Protein AF-A0A955CTX4-F1 (afdb_monomer_lite)

Sequence (177 aa):
VVKTGEQIDLFELPIIKCWPNDGDPRKCGYDISPEQSGTAAGQGRFITFAGMYTIHPDDAGKPEGTPRPSRNIGMYRAQLIDKNHTAMHWHMHHDGARHWRAWKEKQKGDTDAKGMPCAIVLGGEAVLPYAATAPLPPGISELLFAGFLNDGAIPLVKCKTIDLHVPANAEIVIEGY

Structure (mmCIF, N/CA/C/O backbone):
data_AF-A0A955CTX4-F1
#
_entry.id   AF-A0A955CTX4-F1
#
loop_
_atom_site.group_PDB
_atom_site.id
_atom_site.type_symbol
_atom_site.label_atom_id
_atom_site.label_alt_id
_atom_site.label_comp_id
_atom_site.label_asym_id
_atom_site.label_entity_id
_atom_site.label_seq_id
_atom_site.pdbx_PDB_ins_code
_atom_site.Cartn_x
_atom_site.Cartn_y
_atom_site.Cartn_z
_atom_site.occupancy
_atom_site.B_iso_or_equiv
_atom_site.auth_seq_id
_atom_site.auth_comp_id
_atom_site.auth_asym_id
_atom_site.auth_atom_id
_atom_site.pdbx_PDB_model_num
ATOM 1 N N . VAL A 1 1 ? 3.284 -17.737 6.061 1.00 88.75 1 VAL A N 1
ATOM 2 C CA . VAL A 1 1 ? 4.706 -17.401 6.335 1.00 88.75 1 VAL A CA 1
ATOM 3 C C . VAL A 1 1 ? 4.766 -15.923 6.688 1.00 88.75 1 VAL A C 1
ATOM 5 O O . VAL A 1 1 ? 4.045 -15.168 6.054 1.00 88.75 1 VAL A O 1
ATOM 8 N N . VAL A 1 2 ? 5.550 -15.511 7.688 1.00 95.50 2 VAL A N 1
ATOM 9 C CA . VAL A 1 2 ? 5.759 -14.088 8.022 1.00 95.50 2 VAL A CA 1
ATOM 10 C C . VAL A 1 2 ? 7.232 -13.772 7.792 1.00 95.50 2 VAL A C 1
ATOM 12 O O . VAL A 1 2 ? 8.081 -14.471 8.339 1.00 95.50 2 VAL A O 1
ATOM 15 N N . LYS A 1 3 ? 7.519 -12.759 6.969 1.00 97.19 3 LYS A N 1
ATOM 16 C CA . LYS A 1 3 ? 8.874 -12.289 6.654 1.00 97.19 3 LYS A CA 1
ATOM 17 C C . LYS A 1 3 ? 9.024 -10.852 7.133 1.00 97.19 3 LYS A C 1
ATOM 19 O O . LYS A 1 3 ? 8.148 -10.033 6.877 1.00 97.19 3 LYS A O 1
ATOM 24 N N . THR A 1 4 ? 10.118 -10.551 7.824 1.00 96.00 4 THR A N 1
ATOM 25 C CA . THR A 1 4 ? 10.391 -9.211 8.369 1.00 96.00 4 THR A CA 1
ATOM 26 C C . THR A 1 4 ? 11.836 -8.794 8.123 1.00 96.00 4 THR A C 1
ATOM 28 O O . THR A 1 4 ? 12.725 -9.648 8.097 1.00 96.00 4 THR A O 1
ATOM 31 N N . GLY A 1 5 ? 12.085 -7.486 8.011 1.00 93.19 5 GLY A N 1
ATOM 32 C CA . GLY A 1 5 ? 13.434 -6.938 7.842 1.00 93.19 5 GLY A CA 1
ATOM 33 C C . GLY A 1 5 ? 14.125 -7.502 6.601 1.00 93.19 5 GLY A C 1
ATOM 34 O O . GLY A 1 5 ? 13.544 -7.519 5.520 1.00 93.19 5 GLY A O 1
ATOM 35 N N . GLU A 1 6 ? 15.341 -8.025 6.765 1.00 95.62 6 GLU A N 1
ATOM 36 C CA . GLU A 1 6 ? 16.150 -8.540 5.650 1.00 95.62 6 GLU A CA 1
ATOM 37 C C . GLU A 1 6 ? 15.557 -9.750 4.921 1.00 95.62 6 GLU A C 1
ATOM 39 O O . GLU A 1 6 ? 15.967 -10.040 3.801 1.00 95.62 6 GLU A O 1
ATOM 44 N N . GLN A 1 7 ? 14.581 -10.437 5.521 1.00 96.88 7 GLN A N 1
ATOM 45 C CA . GLN A 1 7 ? 13.896 -11.572 4.894 1.00 96.88 7 GLN A CA 1
ATOM 46 C C . GLN A 1 7 ? 12.924 -11.149 3.786 1.00 96.88 7 GLN A C 1
ATOM 48 O O . GLN A 1 7 ? 12.416 -12.011 3.069 1.00 96.88 7 GLN A O 1
ATOM 53 N N . ILE A 1 8 ? 12.592 -9.858 3.702 1.00 97.56 8 ILE A N 1
ATOM 54 C CA . ILE A 1 8 ? 11.643 -9.335 2.723 1.00 97.56 8 ILE A CA 1
ATOM 55 C C . ILE A 1 8 ? 12.309 -9.309 1.347 1.00 97.56 8 ILE A C 1
ATOM 57 O O . ILE A 1 8 ? 13.339 -8.660 1.155 1.00 97.56 8 ILE A O 1
ATOM 61 N N . ASP A 1 9 ? 11.668 -9.988 0.400 1.00 97.62 9 ASP A N 1
ATOM 62 C CA . ASP A 1 9 ? 11.965 -9.896 -1.022 1.00 97.62 9 ASP A CA 1
ATOM 63 C C . ASP A 1 9 ? 10.654 -9.920 -1.821 1.00 97.62 9 ASP A C 1
ATOM 65 O O . ASP A 1 9 ? 10.015 -10.959 -1.999 1.00 97.62 9 ASP A O 1
ATOM 69 N N . LEU A 1 10 ? 10.230 -8.744 -2.286 1.00 97.44 10 LEU A N 1
ATOM 70 C CA . LEU A 1 10 ? 9.039 -8.564 -3.114 1.00 97.44 10 LEU A CA 1
ATOM 71 C C . LEU A 1 10 ? 9.162 -9.261 -4.475 1.00 97.44 10 LEU A C 1
ATOM 73 O O . LEU A 1 10 ? 8.145 -9.485 -5.129 1.00 97.44 10 LEU A O 1
ATOM 77 N N . PHE A 1 11 ? 10.370 -9.620 -4.917 1.00 96.81 11 PHE A N 1
ATOM 78 C CA . PHE A 1 11 ? 10.577 -10.300 -6.193 1.00 96.81 11 PHE A CA 1
ATOM 79 C C . PHE A 1 11 ? 10.193 -11.774 -6.170 1.00 96.81 11 PHE A C 1
ATOM 81 O O . PHE A 1 11 ? 10.008 -12.350 -7.242 1.00 96.81 11 PHE A O 1
ATOM 88 N N . GLU A 1 12 ? 10.021 -12.362 -4.987 1.00 96.62 12 GLU A N 1
ATOM 89 C CA . GLU A 1 12 ? 9.459 -13.705 -4.840 1.00 96.62 12 GLU A CA 1
ATOM 90 C C . GLU A 1 12 ? 7.962 -13.755 -5.164 1.00 96.62 12 GLU A C 1
ATOM 92 O O . GLU A 1 12 ? 7.426 -14.819 -5.481 1.00 96.62 12 GLU A O 1
ATOM 97 N N . LEU A 1 13 ? 7.270 -12.614 -5.086 1.00 96.06 13 LEU A N 1
ATOM 98 C CA . LEU A 1 13 ? 5.872 -12.531 -5.478 1.00 96.06 13 LEU A CA 1
ATOM 99 C C . LEU A 1 13 ? 5.769 -12.526 -7.011 1.00 96.06 13 LEU A C 1
ATOM 101 O O . LEU A 1 13 ? 6.534 -11.818 -7.675 1.00 96.06 13 LEU A O 1
ATOM 105 N N . PRO A 1 14 ? 4.790 -13.238 -7.603 1.00 95.88 14 PRO A N 1
ATOM 106 C CA . PRO A 1 14 ? 4.595 -13.297 -9.052 1.00 95.88 14 PRO A CA 1
ATOM 107 C C . PRO A 1 14 ? 3.924 -12.018 -9.589 1.00 95.88 14 PRO A C 1
ATOM 109 O O . PRO A 1 14 ? 2.926 -12.065 -10.305 1.00 95.88 14 PRO A O 1
ATOM 112 N N . ILE A 1 15 ? 4.451 -10.851 -9.216 1.00 96.94 15 ILE A N 1
ATOM 113 C CA . ILE A 1 15 ? 3.969 -9.549 -9.673 1.00 96.94 15 ILE A CA 1
ATOM 114 C C . ILE A 1 15 ? 4.335 -9.412 -11.149 1.00 96.94 15 ILE A C 1
ATOM 116 O O . ILE A 1 15 ? 5.487 -9.600 -11.540 1.00 96.94 15 ILE A O 1
ATOM 120 N N . ILE A 1 16 ? 3.346 -9.095 -11.977 1.00 96.25 16 ILE A N 1
ATOM 121 C CA . ILE A 1 16 ? 3.507 -9.084 -13.428 1.00 96.25 16 ILE A CA 1
ATOM 122 C C . ILE A 1 16 ? 3.946 -7.714 -13.950 1.00 96.25 16 ILE A C 1
ATOM 124 O O . ILE A 1 16 ? 3.678 -6.665 -13.358 1.00 96.25 16 ILE A O 1
ATOM 128 N N . LYS A 1 17 ? 4.606 -7.743 -15.108 1.00 97.31 17 LYS A N 1
ATOM 129 C CA . LYS A 1 17 ? 4.748 -6.599 -16.008 1.00 97.31 17 LYS A CA 1
ATOM 130 C C . LYS A 1 17 ? 3.639 -6.717 -17.052 1.00 97.31 17 LYS A C 1
ATOM 132 O O . LYS A 1 17 ? 3.626 -7.693 -17.798 1.00 97.31 17 LYS A O 1
ATOM 137 N N . CYS A 1 18 ? 2.700 -5.775 -17.078 1.00 97.19 18 CYS A N 1
ATOM 138 C CA . CYS A 1 18 ? 1.521 -5.882 -17.939 1.00 97.19 18 CYS A CA 1
ATOM 139 C C . CYS A 1 18 ? 1.870 -5.635 -19.411 1.00 97.19 18 CYS A C 1
ATOM 141 O O . CYS A 1 18 ? 1.361 -6.329 -20.290 1.00 97.19 18 CYS A O 1
ATOM 143 N N . TRP A 1 19 ? 2.761 -4.677 -19.680 1.00 97.06 19 TRP A N 1
ATOM 144 C CA . TRP A 1 19 ? 3.127 -4.261 -21.034 1.00 97.06 19 TRP A CA 1
ATOM 145 C C . TRP A 1 19 ? 4.644 -4.219 -21.241 1.00 97.06 19 TRP A C 1
ATOM 147 O O . TRP A 1 19 ? 5.376 -3.905 -20.304 1.00 97.06 19 TRP A O 1
ATOM 157 N N . PRO A 1 20 ? 5.162 -4.429 -22.470 1.00 96.25 20 PRO A N 1
ATOM 158 C CA . PRO A 1 20 ? 6.609 -4.448 -22.737 1.00 96.25 20 PRO A CA 1
ATOM 159 C C . PRO A 1 20 ? 7.365 -3.193 -22.277 1.00 96.25 20 PRO A C 1
ATOM 161 O O . PRO A 1 20 ? 8.518 -3.276 -21.854 1.00 96.25 20 PRO A O 1
ATOM 164 N N . ASN A 1 21 ? 6.693 -2.043 -22.327 1.00 95.88 21 ASN A N 1
ATOM 165 C CA . ASN A 1 21 ? 7.243 -0.718 -22.049 1.00 95.88 21 ASN A CA 1
ATOM 166 C C . ASN A 1 21 ? 6.964 -0.208 -20.623 1.00 95.88 21 ASN A C 1
ATOM 168 O O . ASN A 1 21 ? 7.370 0.906 -20.297 1.00 95.88 21 ASN A O 1
ATOM 172 N N . ASP A 1 22 ? 6.278 -0.986 -19.779 1.00 96.69 22 ASP A N 1
ATOM 173 C CA . ASP A 1 22 ? 5.988 -0.569 -18.405 1.00 96.69 22 ASP A CA 1
ATOM 174 C C . ASP A 1 22 ? 7.278 -0.272 -17.629 1.00 96.69 22 ASP A C 1
ATOM 176 O O . ASP A 1 22 ? 8.278 -0.988 -17.753 1.00 96.69 22 ASP A O 1
ATOM 180 N N . GLY A 1 23 ? 7.237 0.797 -16.827 1.00 94.00 23 GLY A N 1
ATOM 181 C CA . GLY A 1 23 ? 8.359 1.260 -16.010 1.00 94.00 23 GLY A CA 1
ATOM 182 C C . GLY A 1 23 ? 9.470 1.997 -16.764 1.00 94.00 23 GLY A C 1
ATOM 183 O O . GLY A 1 23 ? 10.461 2.338 -16.131 1.00 94.00 23 GLY A O 1
ATOM 184 N N . ASP A 1 24 ? 9.335 2.256 -18.071 1.00 96.06 24 ASP A N 1
ATOM 185 C CA . ASP A 1 24 ? 10.305 3.046 -18.843 1.00 96.06 24 ASP A CA 1
ATOM 186 C C . ASP A 1 24 ? 9.822 4.497 -19.045 1.00 96.06 24 ASP A C 1
ATOM 188 O O . ASP A 1 24 ? 8.957 4.739 -19.894 1.00 96.06 24 ASP A O 1
ATOM 192 N N . PRO A 1 25 ? 10.382 5.492 -18.322 1.00 94.75 25 PRO A N 1
ATOM 193 C CA . PRO A 1 25 ? 9.937 6.884 -18.422 1.00 94.75 25 PRO A CA 1
ATOM 194 C C . PRO A 1 25 ? 10.102 7.482 -19.828 1.00 94.75 25 PRO A C 1
ATOM 196 O O . PRO A 1 25 ? 9.318 8.348 -20.227 1.00 94.75 25 PRO A O 1
ATOM 199 N N . ARG A 1 26 ? 11.044 6.965 -20.629 1.00 96.81 26 ARG A N 1
ATOM 200 C CA . ARG A 1 26 ? 11.263 7.392 -22.025 1.00 96.81 26 ARG A CA 1
ATOM 201 C C . ARG A 1 26 ? 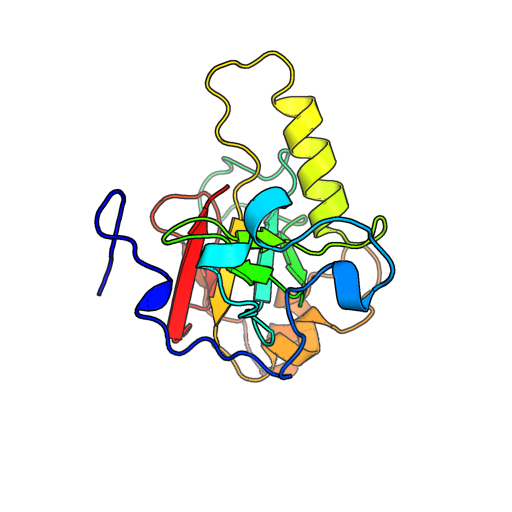10.052 7.133 -22.904 1.00 96.81 26 ARG A C 1
ATOM 203 O O . ARG A 1 26 ? 9.824 7.842 -23.879 1.00 96.81 26 ARG A O 1
ATOM 210 N N . LYS A 1 27 ? 9.234 6.141 -22.547 1.00 95.81 27 LYS A N 1
ATOM 211 C CA . LYS A 1 27 ? 8.000 5.791 -23.264 1.00 95.81 27 LYS A CA 1
ATOM 212 C C . LYS A 1 27 ? 6.847 6.744 -22.953 1.00 95.81 27 LYS A C 1
ATOM 214 O O . LYS A 1 27 ? 5.858 6.740 -23.677 1.00 95.81 27 LYS A O 1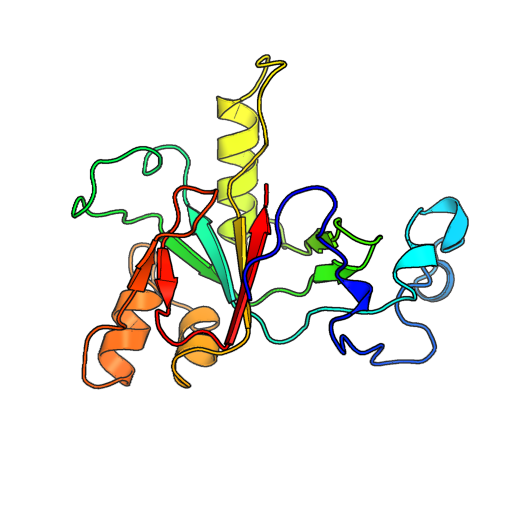
ATOM 219 N N . CYS A 1 28 ? 7.018 7.602 -21.949 1.00 92.50 28 CYS A N 1
ATOM 220 C CA . CYS A 1 28 ? 6.098 8.676 -21.588 1.00 92.50 28 CYS A CA 1
ATOM 221 C C . CYS A 1 28 ? 6.657 10.075 -21.918 1.00 92.50 28 CYS A C 1
ATOM 223 O O . CYS A 1 28 ? 6.092 11.068 -21.472 1.00 92.50 28 CYS A O 1
ATOM 225 N N . GLY A 1 29 ? 7.751 10.166 -22.688 1.00 95.69 29 GLY A N 1
ATOM 226 C CA . GLY A 1 29 ? 8.326 11.441 -23.135 1.00 95.69 29 GLY A CA 1
ATOM 227 C C . GLY A 1 29 ? 9.325 12.089 -22.173 1.00 95.69 29 GLY A C 1
ATOM 228 O O . GLY A 1 29 ? 9.698 13.240 -22.384 1.00 95.69 29 GLY A O 1
ATOM 229 N N . TYR A 1 30 ? 9.778 11.376 -21.138 1.00 96.06 30 TYR A N 1
ATOM 230 C CA . TYR A 1 30 ? 10.838 11.857 -20.251 1.00 96.06 30 TYR A CA 1
ATOM 231 C C . TYR A 1 30 ? 12.210 11.386 -20.738 1.00 96.06 30 TYR A C 1
ATOM 233 O O . TYR A 1 30 ? 12.407 10.195 -20.967 1.00 96.06 30 TYR A O 1
ATOM 241 N N . ASP A 1 31 ? 13.184 12.289 -20.835 1.00 96.62 31 ASP A N 1
ATOM 242 C CA . ASP A 1 31 ? 14.572 11.943 -21.179 1.00 96.62 31 ASP A CA 1
ATOM 243 C C . ASP A 1 31 ? 15.339 11.405 -19.954 1.00 96.62 31 ASP A C 1
ATOM 245 O O . ASP A 1 31 ? 16.314 11.985 -19.481 1.00 96.62 31 ASP A O 1
ATOM 249 N N . ILE A 1 32 ? 14.814 10.329 -19.360 1.00 96.88 32 ILE A N 1
ATOM 250 C CA . ILE A 1 32 ? 15.397 9.646 -18.202 1.00 96.88 32 ILE A CA 1
ATOM 251 C C . ILE A 1 32 ? 15.166 8.136 -18.314 1.00 96.88 32 ILE A C 1
ATOM 253 O O . ILE A 1 32 ? 14.042 7.672 -18.508 1.00 96.88 32 ILE A O 1
ATOM 257 N N . SER A 1 33 ? 16.233 7.347 -18.216 1.00 96.50 33 SER A N 1
ATOM 258 C CA . SER A 1 33 ? 16.161 5.886 -18.274 1.00 96.50 33 SER A CA 1
ATOM 259 C C . SER A 1 33 ? 15.648 5.273 -16.957 1.00 96.50 33 SER A C 1
ATOM 261 O O . SER A 1 33 ? 15.693 5.920 -15.904 1.00 96.50 33 SER A O 1
ATOM 263 N N . PRO A 1 34 ? 15.199 4.003 -16.960 1.00 95.88 34 PRO A N 1
ATOM 264 C CA . PRO A 1 34 ? 14.894 3.270 -15.729 1.00 95.88 34 PRO A CA 1
ATOM 265 C C . PRO A 1 34 ? 16.043 3.274 -14.710 1.00 95.88 34 PRO A C 1
ATOM 267 O O . PRO A 1 34 ? 15.800 3.414 -13.514 1.00 95.88 34 PRO A O 1
ATOM 270 N N . GLU A 1 35 ? 17.292 3.181 -15.167 1.00 96.75 35 GLU A N 1
ATOM 271 C CA . GLU A 1 35 ? 18.488 3.210 -14.317 1.00 96.75 35 GLU A CA 1
ATOM 272 C C . GLU A 1 35 ? 18.668 4.586 -13.676 1.00 96.75 35 GLU A C 1
ATOM 274 O O . GLU A 1 35 ? 18.860 4.684 -12.467 1.00 96.75 35 GLU A O 1
ATOM 279 N N . GLN A 1 36 ? 18.535 5.653 -14.468 1.00 96.62 36 GLN A N 1
ATOM 280 C CA . GLN A 1 36 ? 18.639 7.031 -13.980 1.00 96.62 36 GLN A CA 1
ATOM 281 C C . GLN A 1 36 ? 17.495 7.400 -13.025 1.00 96.62 36 GLN A C 1
ATOM 283 O O . GLN A 1 36 ? 17.695 8.171 -12.093 1.00 96.62 36 GLN A O 1
ATOM 288 N N . SER A 1 37 ? 16.303 6.839 -13.240 1.00 93.56 37 SER A N 1
ATOM 289 C CA . SER A 1 37 ? 15.139 7.028 -12.362 1.00 93.56 37 SER A CA 1
ATOM 290 C C . SER A 1 37 ? 15.157 6.150 -11.101 1.00 93.56 37 SER A C 1
ATOM 292 O O . SER A 1 37 ? 14.284 6.302 -10.251 1.00 93.56 37 SER A O 1
ATOM 294 N N . GLY A 1 38 ? 16.111 5.218 -10.980 1.00 95.00 38 GLY A N 1
ATOM 295 C CA . GLY A 1 38 ? 16.199 4.282 -9.854 1.00 95.00 38 GLY A CA 1
ATOM 296 C C . GLY A 1 38 ? 15.140 3.173 -9.855 1.00 95.00 38 GLY A C 1
ATOM 297 O O . GLY A 1 38 ? 14.959 2.507 -8.844 1.00 95.00 38 GLY A O 1
ATOM 298 N N . THR A 1 39 ? 14.435 2.949 -10.967 1.00 95.56 39 THR A N 1
ATOM 299 C CA . THR A 1 39 ? 13.306 1.999 -11.057 1.00 95.56 39 THR A CA 1
ATOM 300 C C . THR A 1 39 ? 13.635 0.701 -11.803 1.00 95.56 39 THR A C 1
ATOM 302 O O . THR A 1 39 ? 12.805 -0.209 -11.870 1.00 95.56 39 THR A O 1
ATOM 305 N N . ALA A 1 40 ? 14.849 0.587 -12.358 1.00 96.56 40 ALA A N 1
ATOM 306 C CA . ALA A 1 40 ? 15.258 -0.532 -13.211 1.00 96.56 40 ALA A CA 1
ATOM 307 C C . ALA A 1 40 ? 15.114 -1.911 -12.539 1.00 96.56 40 ALA A C 1
ATOM 309 O O . ALA A 1 40 ? 14.627 -2.850 -13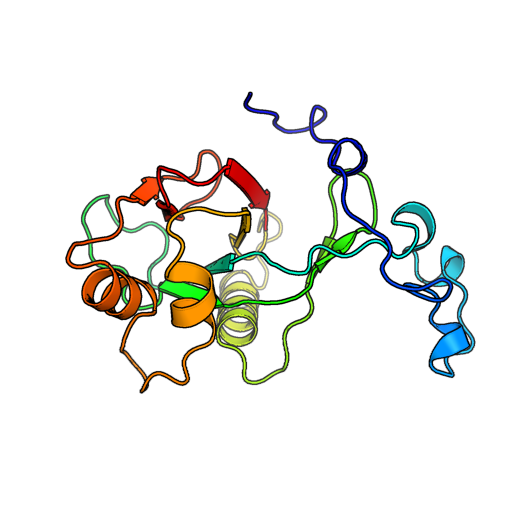.171 1.00 96.56 40 ALA A O 1
ATOM 310 N N . ALA A 1 41 ? 15.480 -2.036 -11.257 1.00 97.19 41 ALA A N 1
ATOM 311 C CA . ALA A 1 41 ? 15.426 -3.309 -10.527 1.00 97.19 41 ALA A CA 1
ATOM 312 C C . ALA A 1 41 ? 13.993 -3.858 -10.384 1.00 97.19 41 ALA A C 1
ATOM 314 O O . ALA A 1 41 ? 13.777 -5.072 -10.403 1.00 97.19 41 ALA A O 1
ATOM 315 N N . GLY A 1 42 ? 13.000 -2.970 -10.341 1.00 96.50 42 GLY A N 1
ATOM 316 C CA . GLY A 1 42 ? 11.584 -3.315 -10.345 1.00 96.50 42 GLY A CA 1
ATOM 317 C C . GLY A 1 42 ? 11.078 -3.916 -11.657 1.00 96.50 42 GLY A C 1
ATOM 318 O O . GLY A 1 42 ? 10.018 -4.545 -11.678 1.00 96.50 42 GLY A O 1
ATOM 319 N N . GLN A 1 43 ? 11.835 -3.764 -12.750 1.00 96.44 43 GLN A N 1
ATOM 320 C CA . GLN A 1 43 ? 11.546 -4.314 -14.082 1.00 96.44 43 GLN A CA 1
ATOM 321 C C . GLN A 1 43 ? 10.192 -3.870 -14.661 1.00 96.44 43 GLN A C 1
ATOM 323 O O . GLN A 1 43 ? 9.626 -4.541 -15.524 1.00 96.44 43 GLN A O 1
ATOM 328 N N . GLY A 1 44 ? 9.659 -2.737 -14.195 1.00 96.69 44 GLY A N 1
ATOM 329 C CA . GLY A 1 44 ? 8.349 -2.237 -14.617 1.00 96.69 44 GLY A CA 1
ATOM 330 C C . GLY A 1 44 ? 7.172 -3.090 -14.148 1.00 96.69 44 GLY A C 1
ATOM 331 O O . GLY A 1 44 ? 6.118 -3.067 -14.776 1.00 96.69 44 GLY A O 1
ATOM 332 N N . ARG A 1 45 ? 7.342 -3.866 -13.075 1.00 98.06 45 ARG A N 1
ATOM 333 C CA . ARG A 1 45 ? 6.265 -4.652 -12.465 1.00 98.06 45 ARG A CA 1
ATOM 334 C C . ARG A 1 45 ? 5.397 -3.784 -11.560 1.00 98.06 45 ARG A C 1
ATOM 336 O O . ARG A 1 45 ? 5.912 -2.922 -10.845 1.00 98.06 45 ARG A O 1
ATOM 343 N N . PHE A 1 46 ? 4.092 -4.040 -11.563 1.00 97.69 46 PHE A N 1
ATOM 344 C CA . PHE A 1 46 ? 3.122 -3.288 -10.766 1.00 97.69 46 PHE A CA 1
ATOM 345 C C . PHE A 1 46 ? 2.214 -4.217 -9.969 1.00 97.69 46 PHE A C 1
ATOM 347 O O . PHE A 1 46 ? 1.647 -5.167 -10.503 1.00 97.69 46 PHE A O 1
ATOM 354 N N . ILE A 1 47 ? 1.999 -3.874 -8.703 1.00 97.44 47 ILE A N 1
ATOM 355 C CA . ILE A 1 47 ? 0.838 -4.338 -7.948 1.00 97.44 47 ILE A CA 1
ATOM 356 C C . ILE A 1 47 ? -0.358 -3.525 -8.447 1.00 97.44 47 ILE A C 1
ATOM 358 O O . ILE A 1 47 ? -0.318 -2.295 -8.404 1.00 97.44 47 ILE A O 1
ATOM 362 N N . THR A 1 48 ? -1.393 -4.192 -8.959 1.00 94.38 48 THR A N 1
ATOM 363 C CA . THR A 1 48 ? -2.519 -3.541 -9.658 1.00 94.38 48 THR A CA 1
ATOM 364 C C . THR A 1 48 ? -3.879 -3.772 -9.005 1.00 94.38 48 THR A C 1
ATOM 366 O O . THR A 1 48 ? -4.720 -2.879 -9.045 1.00 94.38 48 THR A O 1
ATOM 369 N N . PHE A 1 49 ? -4.104 -4.940 -8.396 1.00 93.94 49 PHE A N 1
ATOM 370 C CA . PHE A 1 49 ? -5.387 -5.330 -7.804 1.00 93.94 49 PHE A CA 1
ATOM 371 C C . PHE A 1 49 ? -5.230 -5.596 -6.302 1.00 93.94 49 PHE A C 1
ATOM 373 O O . PHE A 1 49 ? -5.292 -6.734 -5.844 1.00 93.94 49 PHE A O 1
ATOM 380 N N . ALA A 1 50 ? -4.947 -4.531 -5.549 1.00 95.81 50 ALA A N 1
ATOM 381 C CA . ALA A 1 50 ? -4.722 -4.590 -4.108 1.00 95.81 50 ALA A CA 1
ATOM 382 C C . ALA A 1 50 ? -5.420 -3.432 -3.384 1.00 95.81 50 ALA A C 1
ATOM 384 O O . ALA A 1 50 ? -5.482 -2.310 -3.897 1.00 95.81 50 ALA A O 1
ATOM 385 N N . GLY A 1 51 ? -5.922 -3.710 -2.182 1.00 96.44 51 GLY A N 1
ATOM 386 C CA . GLY A 1 51 ? -6.439 -2.696 -1.270 1.00 96.44 51 GLY A CA 1
ATOM 387 C C . GLY A 1 51 ? -5.294 -2.023 -0.518 1.00 96.44 51 GLY A C 1
ATOM 388 O O . GLY A 1 51 ? -4.478 -2.697 0.107 1.00 96.44 51 GLY A O 1
ATOM 389 N N . MET A 1 52 ? -5.237 -0.696 -0.566 1.00 96.62 52 MET A N 1
ATOM 390 C CA . MET A 1 52 ? -4.268 0.118 0.164 1.00 96.62 52 MET A CA 1
ATOM 391 C C . MET A 1 52 ? -4.931 0.690 1.411 1.00 96.62 52 MET A C 1
ATOM 393 O O . MET A 1 52 ? -5.803 1.562 1.327 1.00 96.62 52 MET A O 1
ATOM 397 N N . TYR A 1 53 ? -4.503 0.194 2.564 1.00 97.25 53 TYR A N 1
ATOM 398 C CA . TYR A 1 53 ? -5.035 0.549 3.869 1.00 97.25 53 TYR A CA 1
ATOM 399 C C . TYR A 1 53 ? -4.175 1.650 4.471 1.00 97.25 53 TYR A C 1
ATOM 401 O O . TYR A 1 53 ? -2.961 1.500 4.611 1.00 97.25 53 TYR A O 1
ATOM 409 N N . THR A 1 54 ? -4.814 2.758 4.838 1.00 96.56 54 THR A N 1
ATOM 410 C CA . THR A 1 54 ? -4.167 3.904 5.491 1.00 96.56 54 THR A CA 1
ATOM 411 C C . THR A 1 54 ? -5.080 4.486 6.565 1.00 96.56 54 THR A C 1
ATOM 413 O O . THR A 1 54 ? -6.274 4.179 6.627 1.00 96.56 54 THR A O 1
ATOM 416 N N . ILE A 1 55 ? -4.517 5.339 7.416 1.00 95.94 55 ILE A N 1
ATOM 417 C CA . ILE A 1 55 ? -5.247 6.011 8.489 1.00 95.94 55 ILE A CA 1
ATOM 418 C C . ILE A 1 55 ? -4.718 7.429 8.692 1.00 95.94 55 ILE A C 1
ATOM 420 O O . ILE A 1 55 ? -3.519 7.676 8.529 1.00 95.94 55 ILE A O 1
ATOM 424 N N . HIS A 1 56 ? -5.588 8.358 9.085 1.00 95.94 56 HIS A N 1
ATOM 425 C CA . HIS A 1 56 ? -5.151 9.683 9.512 1.00 95.94 56 HIS A CA 1
ATOM 426 C C . HIS A 1 56 ? -4.368 9.581 10.834 1.00 95.94 56 HIS A C 1
ATOM 428 O O . HIS A 1 56 ? -4.739 8.791 11.709 1.00 95.94 56 HIS A O 1
ATOM 434 N N . PRO A 1 57 ? -3.316 10.391 11.044 1.00 96.38 57 PRO A N 1
ATOM 435 C CA . PRO A 1 57 ? -2.528 10.340 12.274 1.00 96.38 57 PRO A CA 1
ATOM 436 C C . PRO A 1 57 ? -3.306 10.609 13.573 1.00 96.38 57 PRO A C 1
ATOM 438 O O . PRO A 1 57 ? -2.802 10.263 14.642 1.00 96.38 57 PRO A O 1
ATOM 441 N N . ASP A 1 58 ? -4.483 11.231 13.504 1.00 95.06 58 ASP A N 1
ATOM 442 C CA . ASP A 1 58 ? -5.339 11.515 14.673 1.00 95.06 58 ASP A CA 1
ATOM 443 C C . ASP A 1 58 ? -6.093 10.277 15.181 1.00 95.06 58 ASP A C 1
ATOM 445 O O . ASP A 1 58 ? -6.527 10.234 16.333 1.00 95.06 58 ASP A O 1
ATOM 449 N N . ASP A 1 59 ? -6.235 9.249 14.338 1.00 95.12 59 ASP A N 1
ATOM 450 C CA . ASP A 1 59 ? -6.830 7.964 14.719 1.00 95.12 59 ASP A CA 1
ATOM 451 C C . ASP A 1 59 ? -5.785 6.863 14.957 1.00 95.12 59 ASP A C 1
ATOM 453 O O . ASP A 1 59 ? -6.145 5.734 15.307 1.00 95.12 59 ASP A O 1
ATOM 457 N N . ALA A 1 60 ? -4.500 7.178 14.791 1.00 93.94 60 ALA A N 1
ATOM 458 C CA . ALA A 1 60 ? -3.399 6.266 15.073 1.00 93.94 60 ALA A CA 1
ATOM 459 C C . ALA A 1 60 ? -3.092 6.191 16.580 1.00 93.94 60 ALA A C 1
ATOM 461 O O . ALA A 1 60 ? -3.290 7.145 17.328 1.00 93.94 60 ALA A O 1
ATOM 462 N N . GLY A 1 61 ? -2.592 5.044 17.034 1.00 92.56 61 GLY A N 1
ATOM 463 C CA . GLY A 1 61 ? -2.210 4.765 18.420 1.00 92.56 61 GLY A CA 1
ATOM 464 C C . GLY A 1 61 ? -3.381 4.557 19.383 1.00 92.56 61 GLY A C 1
ATOM 465 O O . GLY A 1 61 ? -3.159 4.385 20.580 1.00 92.56 61 GLY A O 1
ATOM 466 N N . LYS A 1 62 ? -4.628 4.571 18.896 1.00 94.00 62 LYS A N 1
ATOM 467 C CA . LYS A 1 62 ? -5.813 4.390 19.744 1.00 94.00 62 LYS A CA 1
ATOM 468 C C . LYS A 1 62 ? -5.895 2.958 20.300 1.00 94.00 62 LYS A C 1
ATOM 470 O O . LYS A 1 62 ? -5.559 2.021 19.567 1.00 94.00 62 LYS A O 1
ATOM 475 N N . PRO A 1 63 ? -6.389 2.761 21.541 1.00 93.69 63 PRO A N 1
ATOM 476 C CA . PRO A 1 63 ? -6.574 1.430 22.118 1.00 93.69 63 PRO A CA 1
ATOM 477 C C . PRO A 1 63 ? -7.402 0.503 21.221 1.00 93.69 63 PRO A C 1
ATOM 479 O O . PRO A 1 63 ? -8.295 0.958 20.499 1.00 93.69 63 PRO A O 1
ATOM 482 N N . GLU A 1 64 ? -7.129 -0.799 21.291 1.00 88.94 64 GLU A N 1
ATOM 483 C CA . GLU A 1 64 ? -7.884 -1.816 20.552 1.00 88.94 64 GLU A CA 1
ATOM 484 C C . GLU A 1 64 ? -9.386 -1.725 20.875 1.00 88.94 64 GLU A C 1
ATOM 486 O O . GLU A 1 64 ? -9.769 -1.439 22.009 1.00 88.94 64 GLU A O 1
ATOM 491 N N . GLY A 1 65 ? -10.242 -1.914 19.870 1.00 87.38 65 GLY A N 1
ATOM 492 C CA . GLY A 1 65 ? -11.693 -1.730 20.007 1.00 87.38 65 GLY A CA 1
ATOM 493 C C . GLY A 1 65 ? -12.180 -0.274 19.942 1.00 87.38 65 GLY A C 1
ATOM 494 O O . GLY A 1 65 ? -13.384 -0.046 19.848 1.00 87.38 65 GLY A O 1
ATOM 495 N N . THR A 1 66 ? -11.285 0.721 19.922 1.00 91.69 66 THR A N 1
ATOM 496 C CA . THR A 1 66 ? -11.685 2.127 19.732 1.00 91.69 66 THR A CA 1
ATOM 497 C C . THR A 1 66 ? -12.008 2.394 18.255 1.00 91.69 66 THR A C 1
ATOM 499 O O . THR A 1 66 ? -11.193 2.041 17.396 1.00 91.69 66 THR A O 1
ATOM 502 N N . PRO A 1 67 ? -13.139 3.049 17.919 1.00 88.44 67 PRO A N 1
ATOM 503 C CA . PRO A 1 67 ? -13.459 3.418 16.542 1.00 88.44 67 PRO A CA 1
ATOM 504 C C . PRO A 1 67 ? -12.384 4.300 15.894 1.00 88.44 67 PRO A C 1
ATOM 506 O O . PRO A 1 67 ? -11.857 5.230 16.509 1.00 88.44 67 PRO A O 1
ATOM 509 N N . ARG A 1 68 ? -12.092 4.010 14.622 1.00 91.81 68 ARG A N 1
ATOM 510 C CA . ARG A 1 68 ? -11.095 4.707 13.798 1.00 91.81 68 ARG A CA 1
ATOM 511 C C . ARG A 1 68 ? -11.745 5.171 12.488 1.00 91.81 68 ARG A C 1
ATOM 513 O O . ARG A 1 68 ? -11.640 4.463 11.485 1.00 91.81 68 ARG A O 1
ATOM 520 N N . PRO A 1 69 ? -12.492 6.287 12.511 1.00 90.50 69 PRO A N 1
ATOM 521 C CA . PRO A 1 69 ? -13.313 6.722 11.381 1.00 90.50 69 PRO A CA 1
ATOM 522 C C . PRO A 1 69 ? -12.504 7.120 10.142 1.00 90.50 69 PRO A C 1
ATOM 524 O O . PRO A 1 69 ? -13.031 7.041 9.041 1.00 90.50 69 PRO A O 1
ATOM 527 N N . SER A 1 70 ? -11.232 7.500 10.285 1.00 92.94 70 SER A N 1
ATOM 528 C CA . SER A 1 70 ? -10.364 7.830 9.146 1.00 92.94 70 SER A CA 1
ATOM 529 C C . SER A 1 70 ? -9.709 6.624 8.467 1.00 92.94 70 SER A C 1
ATOM 531 O O . SER A 1 70 ? -8.815 6.808 7.643 1.00 92.94 70 SER A O 1
ATOM 533 N N . ARG A 1 71 ? -10.096 5.386 8.803 1.00 92.19 71 ARG A N 1
ATOM 534 C CA . ARG A 1 71 ? -9.651 4.217 8.035 1.00 92.19 71 ARG A CA 1
ATOM 535 C C . ARG A 1 71 ? -10.118 4.368 6.594 1.00 92.19 71 ARG A C 1
ATOM 537 O O . ARG A 1 71 ? -11.313 4.483 6.350 1.00 92.19 71 ARG A O 1
ATOM 544 N N . ASN A 1 72 ? -9.164 4.309 5.679 1.00 93.31 72 ASN A N 1
ATOM 545 C CA . ASN A 1 72 ? -9.421 4.350 4.251 1.00 93.31 72 ASN A CA 1
ATOM 546 C C . ASN A 1 72 ? -8.913 3.064 3.609 1.00 93.31 72 ASN A C 1
ATOM 548 O O . ASN A 1 72 ? -7.752 2.692 3.826 1.00 93.31 72 ASN A O 1
ATOM 552 N N . ILE A 1 73 ? -9.725 2.488 2.726 1.00 94.88 73 ILE A N 1
ATOM 553 C CA . ILE A 1 73 ? -9.279 1.492 1.752 1.00 94.88 73 ILE A CA 1
ATOM 554 C C . ILE A 1 73 ? -9.431 2.097 0.366 1.00 94.88 73 ILE A C 1
ATOM 556 O O . ILE A 1 73 ? -10.530 2.450 -0.032 1.00 94.88 73 ILE A O 1
ATOM 560 N N . GLY A 1 74 ? -8.341 2.186 -0.388 1.00 93.31 74 GLY A N 1
ATOM 561 C CA . GLY A 1 74 ? -8.432 2.545 -1.802 1.00 93.31 74 GLY A CA 1
ATOM 562 C C . GLY A 1 74 ? -7.687 1.560 -2.680 1.00 93.31 74 GLY A C 1
ATOM 563 O O . GLY A 1 74 ? -6.711 0.950 -2.246 1.00 93.31 74 GLY A O 1
ATOM 564 N N . MET A 1 75 ? -8.127 1.414 -3.924 1.00 93.44 75 MET A N 1
ATOM 565 C CA . MET A 1 75 ? -7.400 0.629 -4.917 1.00 93.44 75 MET A CA 1
ATOM 566 C C . MET A 1 75 ? -6.484 1.523 -5.735 1.00 93.44 75 MET A C 1
ATOM 568 O O . MET A 1 75 ? -6.929 2.380 -6.498 1.00 93.44 75 MET A O 1
ATOM 572 N N . TYR A 1 76 ? -5.185 1.295 -5.592 1.00 91.81 76 TYR A N 1
ATOM 573 C CA . TYR A 1 76 ? -4.159 2.052 -6.293 1.00 91.81 76 TYR A CA 1
ATOM 574 C C . TYR A 1 76 ? -3.076 1.106 -6.787 1.00 91.81 76 TYR A C 1
ATOM 576 O O . TYR A 1 76 ? -2.891 0.016 -6.248 1.00 91.81 76 TYR A O 1
ATOM 584 N N . ARG A 1 77 ? -2.334 1.537 -7.807 1.00 94.81 77 ARG A N 1
ATOM 585 C CA . ARG A 1 77 ? -1.175 0.783 -8.280 1.00 94.81 77 ARG A CA 1
ATOM 586 C C . ARG A 1 77 ? 0.081 1.165 -7.503 1.00 94.81 77 ARG A C 1
ATOM 588 O O . ARG A 1 77 ? 0.287 2.345 -7.208 1.00 94.81 77 ARG A O 1
ATOM 595 N N . ALA A 1 78 ? 0.938 0.180 -7.263 1.00 97.25 78 ALA A N 1
ATOM 596 C CA . ALA A 1 78 ? 2.268 0.382 -6.704 1.00 97.25 78 ALA A CA 1
ATOM 597 C C . ALA A 1 78 ? 3.316 -0.244 -7.632 1.00 97.25 78 ALA A C 1
ATOM 599 O O . ALA A 1 78 ? 3.246 -1.435 -7.936 1.00 97.25 78 ALA A O 1
ATOM 600 N N . GLN A 1 79 ? 4.262 0.561 -8.115 1.00 97.50 79 GLN A N 1
ATOM 601 C CA . GLN A 1 79 ? 5.376 0.071 -8.930 1.00 97.50 79 GLN A CA 1
ATOM 602 C C . GLN A 1 79 ? 6.417 -0.569 -8.016 1.00 97.50 79 GLN A C 1
ATOM 604 O O . GLN A 1 79 ? 6.800 0.044 -7.023 1.00 97.50 79 GLN A O 1
ATOM 609 N N . LEU A 1 80 ? 6.914 -1.757 -8.347 1.00 97.88 80 LEU A N 1
ATOM 610 C CA . LEU A 1 80 ? 8.096 -2.297 -7.674 1.00 97.88 80 LEU A CA 1
ATOM 611 C C . LEU A 1 80 ? 9.316 -1.436 -8.003 1.00 97.88 80 LEU A C 1
ATOM 613 O O . LEU A 1 80 ? 9.515 -1.067 -9.159 1.00 97.88 80 LEU A O 1
ATOM 617 N N . ILE A 1 81 ? 10.131 -1.141 -6.994 1.00 97.69 81 ILE A N 1
ATOM 618 C CA . ILE A 1 81 ? 11.382 -0.392 -7.150 1.00 97.69 81 ILE A CA 1
ATOM 619 C C . ILE A 1 81 ? 12.560 -1.325 -6.899 1.00 97.69 81 ILE A C 1
ATOM 621 O O . ILE A 1 81 ? 13.407 -1.488 -7.774 1.00 97.69 81 ILE A O 1
ATOM 625 N N . ASP A 1 82 ? 12.557 -2.005 -5.754 1.00 96.75 82 ASP A N 1
ATOM 626 C CA . ASP A 1 82 ? 13.554 -3.001 -5.371 1.00 96.75 82 ASP A CA 1
ATOM 627 C C . ASP A 1 82 ? 12.925 -4.115 -4.502 1.00 96.75 82 ASP A C 1
ATOM 629 O O . ASP A 1 82 ? 11.706 -4.307 -4.518 1.00 96.75 82 ASP A O 1
ATOM 633 N N . LYS A 1 83 ? 13.755 -4.867 -3.762 1.00 97.06 83 LYS A N 1
ATOM 634 C CA . LYS A 1 83 ? 13.319 -5.996 -2.927 1.00 97.06 83 LYS A CA 1
ATOM 635 C C . LYS A 1 83 ? 12.323 -5.611 -1.825 1.00 97.06 83 LYS A C 1
ATOM 637 O O . LYS A 1 83 ? 11.600 -6.483 -1.356 1.00 97.06 83 LYS A O 1
ATOM 642 N N . ASN A 1 84 ? 12.289 -4.358 -1.370 1.00 96.88 84 ASN A N 1
ATOM 643 C CA . ASN A 1 84 ? 11.448 -3.925 -0.249 1.00 96.88 84 ASN A CA 1
ATOM 644 C C . ASN A 1 84 ? 10.840 -2.520 -0.404 1.00 96.88 84 ASN A C 1
ATOM 646 O O . ASN A 1 84 ? 10.130 -2.080 0.498 1.00 96.88 84 ASN A O 1
ATOM 650 N N . HIS A 1 85 ? 11.036 -1.852 -1.541 1.00 97.06 85 HIS A N 1
ATOM 651 C CA . HIS A 1 85 ? 10.426 -0.562 -1.849 1.00 97.06 85 HIS A CA 1
ATOM 652 C C . HIS A 1 85 ? 9.458 -0.641 -3.029 1.00 97.06 85 HIS A C 1
ATOM 654 O O . HIS A 1 85 ? 9.698 -1.300 -4.048 1.00 97.06 85 HIS A O 1
ATOM 660 N N . THR A 1 86 ? 8.369 0.118 -2.909 1.00 97.25 86 THR A N 1
ATOM 661 C CA . THR A 1 86 ? 7.416 0.360 -3.994 1.00 97.25 86 THR A CA 1
ATOM 662 C C . THR A 1 86 ? 7.153 1.855 -4.142 1.00 97.25 86 THR A C 1
ATOM 664 O O . THR A 1 86 ? 7.218 2.601 -3.167 1.00 97.25 86 THR A O 1
ATOM 667 N N . ALA A 1 87 ? 6.842 2.306 -5.355 1.00 95.62 87 ALA A N 1
ATOM 668 C CA . ALA A 1 87 ? 6.356 3.657 -5.599 1.00 95.62 87 ALA A CA 1
ATOM 669 C C . ALA A 1 87 ? 4.827 3.647 -5.669 1.00 95.62 87 ALA A C 1
ATOM 671 O O . ALA A 1 87 ? 4.232 3.088 -6.596 1.00 95.62 87 ALA A O 1
ATOM 672 N N . MET A 1 88 ? 4.199 4.273 -4.677 1.00 94.75 88 MET A N 1
ATOM 673 C CA . MET A 1 88 ? 2.748 4.366 -4.557 1.00 94.75 88 MET A CA 1
ATOM 674 C C . MET A 1 88 ? 2.191 5.499 -5.422 1.00 94.75 88 MET A C 1
ATOM 676 O O . MET A 1 88 ? 2.633 6.644 -5.321 1.00 94.75 88 MET A O 1
ATOM 680 N N . HIS A 1 89 ? 1.190 5.204 -6.251 1.00 91.44 89 HIS A N 1
ATOM 681 C CA . HIS A 1 89 ? 0.590 6.194 -7.142 1.00 91.44 89 HIS A CA 1
ATOM 682 C C . HIS A 1 89 ? -0.777 6.669 -6.633 1.00 91.44 89 HIS A C 1
ATOM 684 O O . HIS A 1 89 ? -1.821 6.107 -6.977 1.00 91.44 89 HIS A O 1
ATOM 690 N N . TRP A 1 90 ? -0.776 7.755 -5.856 1.00 91.81 90 TRP A N 1
ATOM 691 C CA . TRP A 1 90 ? -1.992 8.457 -5.445 1.00 91.81 90 TRP A CA 1
ATOM 692 C C . TRP A 1 90 ? -2.157 9.784 -6.177 1.00 91.81 90 TRP A C 1
ATOM 694 O O . TRP A 1 90 ? -1.249 10.612 -6.208 1.00 91.81 90 TRP A O 1
ATOM 704 N N . HIS A 1 91 ? -3.354 10.029 -6.709 1.00 89.44 91 HIS A N 1
ATOM 705 C CA . HIS A 1 91 ? -3.722 11.368 -7.142 1.00 89.44 91 HIS A CA 1
ATOM 706 C C . HIS A 1 91 ? -3.949 12.277 -5.938 1.00 89.44 91 HIS A C 1
ATOM 708 O O . HIS A 1 91 ? -4.254 11.832 -4.832 1.00 89.44 91 HIS A O 1
ATOM 714 N N . MET A 1 92 ? -3.842 13.586 -6.167 1.00 88.19 92 MET A N 1
ATOM 715 C CA . MET A 1 92 ? -3.876 14.569 -5.086 1.00 88.19 92 MET A CA 1
ATOM 716 C C . MET A 1 92 ? -5.149 14.538 -4.230 1.00 88.19 92 MET A C 1
ATOM 718 O O . MET A 1 92 ? -5.069 14.927 -3.064 1.00 88.19 92 MET A O 1
ATOM 722 N N . HIS A 1 93 ? -6.272 14.115 -4.814 1.00 87.38 93 HIS A N 1
ATOM 723 C CA . HIS A 1 93 ? -7.600 14.073 -4.200 1.00 87.38 93 HIS A CA 1
ATOM 724 C C . HIS A 1 93 ? -7.924 12.737 -3.515 1.00 87.38 93 HIS A C 1
ATOM 726 O O . HIS A 1 93 ? -8.979 12.623 -2.907 1.00 87.38 93 HIS A O 1
ATOM 732 N N . HIS A 1 94 ? -7.048 11.732 -3.605 1.00 90.25 94 HIS A N 1
ATOM 733 C CA . HIS A 1 94 ? -7.249 10.463 -2.910 1.00 90.25 94 HIS A CA 1
ATOM 734 C C . HIS A 1 94 ? -7.014 10.622 -1.403 1.00 90.25 94 HIS A C 1
ATOM 736 O O . HIS A 1 94 ? -6.071 11.299 -0.977 1.00 90.25 94 HIS A O 1
ATOM 742 N N . ASP A 1 95 ? -7.803 9.926 -0.589 1.00 91.50 95 ASP A N 1
ATOM 743 C CA . ASP A 1 95 ? -7.671 9.959 0.870 1.00 91.50 95 ASP A CA 1
ATOM 744 C C . ASP A 1 95 ? -6.313 9.450 1.362 1.00 91.50 95 ASP A C 1
ATOM 746 O O . ASP A 1 95 ? -5.737 10.044 2.271 1.00 91.50 95 ASP A O 1
ATOM 750 N N . GLY A 1 96 ? -5.725 8.451 0.695 1.00 92.69 96 GLY A N 1
ATOM 751 C CA . GLY A 1 96 ? -4.352 8.011 0.975 1.00 92.69 96 GLY A CA 1
ATOM 752 C C . GLY A 1 96 ? -3.322 9.143 0.836 1.00 92.69 96 GLY A C 1
ATOM 753 O O . GLY A 1 96 ? -2.473 9.321 1.708 1.00 92.69 96 GLY A O 1
ATOM 754 N N . ALA A 1 97 ? -3.445 9.992 -0.195 1.00 94.56 97 ALA A N 1
ATOM 755 C CA . ALA A 1 97 ? -2.581 11.166 -0.355 1.00 94.56 97 ALA A CA 1
ATOM 756 C C . ALA A 1 97 ? -2.838 12.227 0.726 1.00 94.56 97 ALA A C 1
ATOM 758 O O . ALA A 1 97 ? -1.902 12.885 1.185 1.00 94.56 97 ALA A O 1
ATOM 759 N N . ARG A 1 98 ? -4.095 12.410 1.151 1.00 94.94 98 ARG A N 1
ATOM 760 C CA . ARG A 1 98 ? -4.453 13.301 2.266 1.00 94.94 98 ARG A CA 1
ATOM 761 C C . ARG A 1 98 ? -3.851 12.807 3.584 1.00 94.94 98 ARG A C 1
ATOM 763 O O . ARG A 1 98 ? -3.237 13.607 4.287 1.00 94.94 98 ARG A O 1
ATOM 770 N N . HIS A 1 99 ? -3.960 11.513 3.885 1.00 95.94 99 HIS A N 1
ATOM 771 C CA . HIS A 1 99 ? -3.336 10.893 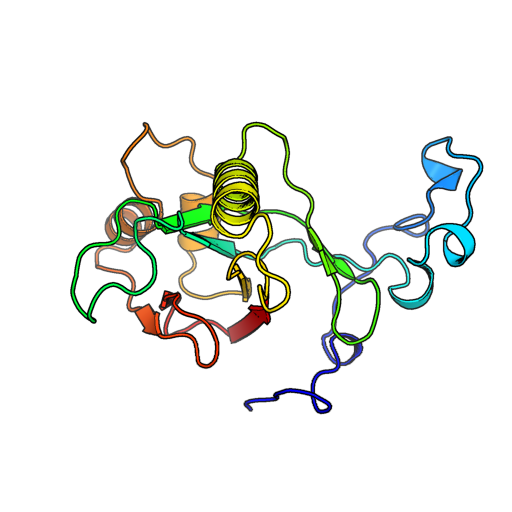5.056 1.00 95.94 99 HIS A CA 1
ATOM 772 C C . HIS A 1 99 ? -1.817 11.054 5.029 1.00 95.94 99 HIS A C 1
ATOM 774 O O . HIS A 1 99 ? -1.244 11.493 6.024 1.00 95.94 99 HIS A O 1
ATOM 780 N N . TRP A 1 100 ? -1.172 10.805 3.885 1.00 96.50 100 TRP A N 1
ATOM 781 C CA . TRP A 1 100 ? 0.278 10.947 3.755 1.00 96.50 100 TRP A CA 1
ATOM 782 C C . TRP A 1 100 ? 0.746 12.373 4.060 1.00 96.50 100 TRP A C 1
ATOM 784 O O . TRP A 1 100 ? 1.702 12.564 4.810 1.00 96.50 100 TRP A O 1
ATOM 794 N N . ARG A 1 101 ? 0.042 13.393 3.548 1.00 96.62 101 ARG A N 1
ATOM 795 C CA . ARG A 1 101 ? 0.351 14.801 3.858 1.00 96.62 101 ARG A CA 1
ATOM 796 C C . ARG A 1 101 ? 0.187 15.112 5.346 1.00 96.62 101 ARG A C 1
ATOM 798 O O . ARG A 1 101 ? 1.031 15.806 5.902 1.00 96.62 101 ARG A O 1
ATOM 805 N N . ALA A 1 102 ? -0.864 14.596 5.981 1.00 97.31 102 ALA A N 1
ATOM 806 C CA . ALA A 1 102 ? -1.096 14.796 7.409 1.00 97.31 102 ALA A CA 1
ATOM 807 C C . ALA A 1 102 ? -0.003 14.142 8.269 1.00 97.31 102 ALA A C 1
ATOM 809 O O . ALA A 1 102 ? 0.502 14.764 9.200 1.00 97.31 102 ALA A O 1
ATOM 810 N N . TRP A 1 103 ? 0.410 12.917 7.929 1.00 97.56 103 TRP A N 1
ATOM 811 C CA . TRP A 1 103 ? 1.538 12.249 8.581 1.00 97.56 103 TRP A CA 1
ATOM 812 C C . TRP A 1 103 ? 2.844 13.011 8.387 1.00 97.56 103 TRP A C 1
ATOM 814 O O . TRP A 1 103 ? 3.549 13.245 9.365 1.00 97.56 103 TRP A O 1
ATOM 824 N N . LYS A 1 104 ? 3.123 13.466 7.161 1.00 96.12 104 LYS A N 1
ATOM 825 C CA . LYS A 1 104 ? 4.306 14.273 6.848 1.00 96.12 104 LYS A CA 1
ATOM 826 C C . LYS A 1 104 ? 4.370 15.557 7.678 1.00 96.12 104 LYS A C 1
ATOM 828 O O . LYS A 1 104 ? 5.449 15.915 8.135 1.00 96.12 104 LYS A O 1
ATOM 833 N N . GLU A 1 105 ? 3.246 16.245 7.875 1.00 97.44 105 GLU A N 1
ATOM 834 C CA . GLU A 1 105 ? 3.212 17.446 8.718 1.00 97.44 105 GLU A CA 1
ATOM 835 C C . GLU A 1 105 ? 3.361 17.101 10.205 1.00 97.44 105 GLU A C 1
ATOM 837 O O . GLU A 1 105 ? 4.157 17.732 10.894 1.00 97.44 105 GLU A O 1
ATOM 842 N N . LYS A 1 106 ? 2.674 16.062 10.702 1.00 96.38 106 LYS A N 1
ATOM 843 C CA . LYS A 1 106 ? 2.791 15.626 12.106 1.00 96.38 106 LYS A CA 1
ATOM 844 C C . LYS A 1 106 ? 4.209 15.189 12.479 1.00 96.38 106 LYS A C 1
ATOM 846 O O . LYS A 1 106 ? 4.629 15.394 13.610 1.00 96.38 106 LYS A O 1
ATOM 851 N N . GLN A 1 107 ? 4.922 14.575 11.540 1.00 95.75 107 GLN A N 1
ATOM 852 C CA . GLN A 1 107 ? 6.287 14.068 11.714 1.00 95.75 107 GLN A CA 1
ATOM 853 C C . GLN A 1 107 ? 7.361 15.092 11.316 1.00 95.75 107 GLN A C 1
ATOM 855 O O . GLN A 1 107 ? 8.548 14.779 11.256 1.00 95.75 107 GLN A O 1
ATOM 860 N N . LYS A 1 108 ? 6.977 16.329 10.997 1.00 95.50 108 LYS A N 1
ATOM 861 C CA . LYS A 1 108 ? 7.916 17.345 10.532 1.00 95.50 108 LYS A CA 1
ATOM 862 C C . LYS A 1 108 ? 8.922 17.703 11.627 1.00 95.50 108 LYS A C 1
ATOM 864 O O . LYS A 1 108 ? 8.553 18.197 12.686 1.00 95.50 108 LYS A O 1
ATOM 869 N N . GLY A 1 109 ? 10.204 17.505 11.325 1.00 94.06 109 GLY A N 1
ATOM 870 C CA . GLY A 1 109 ? 11.304 17.755 12.261 1.00 94.06 109 GLY A CA 1
ATOM 871 C C . GLY A 1 109 ? 11.626 16.579 13.186 1.00 94.06 109 GLY A C 1
ATOM 872 O O . GLY A 1 109 ? 12.581 16.679 13.949 1.00 94.06 109 GLY A O 1
ATOM 873 N N . ASP A 1 110 ? 10.884 15.473 13.094 1.00 94.31 110 ASP A N 1
ATOM 874 C CA . ASP A 1 110 ? 11.209 14.219 13.769 1.00 94.31 110 ASP A CA 1
ATOM 875 C C . ASP A 1 110 ? 12.184 13.411 12.898 1.00 94.31 110 ASP A C 1
ATOM 877 O O . ASP A 1 110 ? 11.842 12.960 11.803 1.00 94.31 110 ASP A O 1
ATOM 881 N N . THR A 1 111 ? 13.425 13.271 13.365 1.00 90.38 111 THR A N 1
ATOM 882 C CA . THR A 1 111 ? 14.487 12.547 12.652 1.00 90.38 111 THR A CA 1
ATOM 883 C C . THR A 1 111 ? 14.323 11.031 12.701 1.00 90.38 111 THR A C 1
ATOM 885 O O . THR A 1 111 ? 14.929 10.344 11.883 1.00 90.38 111 THR A O 1
ATOM 888 N N . ASP A 1 112 ? 13.500 10.519 13.618 1.00 92.94 112 ASP A N 1
ATOM 889 C CA . ASP A 1 112 ? 13.245 9.088 13.813 1.00 92.94 112 ASP A CA 1
ATOM 890 C C . ASP A 1 112 ? 11.895 8.651 13.210 1.00 92.94 112 ASP A C 1
ATOM 892 O O . ASP A 1 112 ? 11.477 7.492 13.337 1.00 92.94 112 ASP A O 1
ATOM 896 N N . ALA A 1 113 ? 11.197 9.567 12.529 1.00 90.81 113 ALA A N 1
ATOM 897 C CA . ALA A 1 113 ? 9.918 9.300 11.895 1.00 90.81 113 ALA A CA 1
ATOM 898 C C . ALA A 1 113 ? 10.032 8.232 10.799 1.00 90.81 113 ALA A C 1
ATOM 900 O O . ALA A 1 113 ? 10.795 8.356 9.843 1.00 90.81 113 ALA A O 1
ATOM 901 N N . LYS A 1 114 ? 9.191 7.197 10.901 1.00 90.75 114 LYS A N 1
ATOM 902 C CA . LYS A 1 114 ? 9.155 6.097 9.926 1.00 90.75 114 LYS A CA 1
ATOM 903 C C . LYS A 1 114 ? 8.375 6.414 8.650 1.00 90.75 114 LYS A C 1
ATOM 905 O O . LYS A 1 114 ? 8.558 5.710 7.670 1.00 90.75 114 LYS A O 1
ATOM 910 N N . GLY A 1 115 ? 7.513 7.434 8.662 1.00 94.31 115 GLY A N 1
ATOM 911 C CA . GLY A 1 115 ? 6.539 7.700 7.600 1.00 94.31 115 GLY A CA 1
ATOM 912 C C . GLY A 1 115 ? 5.109 7.320 7.993 1.00 94.31 115 GLY A C 1
ATOM 913 O O . GLY A 1 115 ? 4.801 7.109 9.174 1.00 94.31 115 GLY A O 1
ATOM 914 N N . MET A 1 116 ? 4.214 7.266 7.006 1.00 96.81 116 MET A N 1
ATOM 915 C CA . MET A 1 116 ? 2.801 6.953 7.221 1.00 96.81 116 MET A CA 1
ATOM 916 C C . MET A 1 116 ? 2.605 5.436 7.196 1.00 96.81 116 MET A C 1
ATOM 918 O O . MET A 1 116 ? 2.801 4.853 6.139 1.00 96.81 116 MET A O 1
ATOM 922 N N . PRO A 1 117 ? 2.096 4.789 8.260 1.00 97.44 117 PRO A N 1
ATOM 923 C CA . PRO A 1 117 ? 1.799 3.362 8.201 1.00 97.44 117 PRO A CA 1
ATOM 924 C C . PRO A 1 117 ? 0.838 3.045 7.046 1.00 97.44 117 PRO A C 1
ATOM 926 O O . PRO A 1 117 ? -0.236 3.646 6.931 1.00 97.44 117 PRO A O 1
ATOM 929 N N . CYS A 1 118 ? 1.220 2.081 6.213 1.00 97.81 118 CYS A N 1
ATOM 930 C CA . CYS A 1 118 ? 0.461 1.645 5.047 1.00 97.81 118 CYS A CA 1
ATOM 931 C C . CYS A 1 118 ? 0.514 0.119 4.919 1.00 97.81 118 CYS A C 1
ATOM 933 O O . CYS A 1 118 ? 1.573 -0.489 5.087 1.00 97.81 118 CYS A O 1
ATOM 935 N N . ALA A 1 119 ? -0.618 -0.503 4.586 1.00 98.38 119 ALA A N 1
ATOM 936 C CA . ALA A 1 119 ? -0.666 -1.911 4.198 1.00 98.38 119 ALA A CA 1
ATOM 937 C C . ALA A 1 119 ? -1.195 -2.068 2.770 1.00 98.38 119 ALA A C 1
ATOM 939 O O . ALA A 1 119 ? -2.228 -1.498 2.421 1.00 98.38 119 ALA A O 1
ATOM 940 N N . ILE A 1 120 ? -0.495 -2.869 1.968 1.00 98.12 120 ILE A N 1
ATOM 941 C CA . ILE A 1 120 ? -0.955 -3.357 0.666 1.00 98.12 120 ILE A CA 1
ATOM 942 C C . ILE A 1 120 ? -1.517 -4.758 0.883 1.00 98.12 120 ILE A C 1
ATOM 944 O O . ILE A 1 120 ? -0.791 -5.660 1.303 1.00 98.12 120 ILE A O 1
ATOM 948 N N . VAL A 1 121 ? -2.801 -4.941 0.606 1.00 98.06 121 VAL A N 1
ATOM 949 C CA . VAL A 1 121 ? -3.521 -6.191 0.856 1.00 98.06 121 VAL A CA 1
ATOM 950 C C . VAL A 1 121 ? -3.960 -6.792 -0.470 1.00 98.06 121 VAL A C 1
ATOM 952 O O . VAL A 1 121 ? -4.686 -6.152 -1.234 1.00 98.06 121 VAL A O 1
ATOM 955 N N . LEU A 1 122 ? -3.519 -8.019 -0.743 1.00 97.12 122 LEU A N 1
ATOM 956 C CA . LEU A 1 122 ? -3.990 -8.811 -1.873 1.00 97.12 122 LEU A CA 1
ATOM 957 C C . LEU A 1 122 ? -5.026 -9.825 -1.386 1.00 97.12 122 LEU A C 1
ATOM 959 O O . LEU A 1 122 ? -4.738 -10.624 -0.495 1.00 97.12 122 LEU A O 1
ATOM 963 N N . GLY A 1 123 ? -6.196 -9.754 -2.021 1.00 95.25 123 GLY A N 1
ATOM 964 C CA . GLY A 1 123 ? -7.380 -10.561 -1.749 1.00 95.25 123 GLY A CA 1
ATOM 965 C C . GLY A 1 123 ? -8.112 -10.184 -0.453 1.00 95.25 123 GLY A C 1
ATOM 966 O O . GLY A 1 123 ? -8.231 -8.995 -0.150 1.00 95.25 123 GLY A O 1
ATOM 967 N N . GLY A 1 124 ? -8.673 -11.161 0.253 1.00 95.44 124 GLY A N 1
ATOM 968 C CA . GLY A 1 124 ? -9.710 -10.979 1.273 1.00 95.44 124 GLY A CA 1
ATOM 969 C C . GLY A 1 124 ? -11.128 -11.190 0.722 1.00 95.44 124 GLY A C 1
ATOM 970 O O . GLY A 1 124 ? -11.327 -11.879 -0.279 1.00 95.44 124 GLY A O 1
ATOM 971 N N . GLU A 1 125 ? -12.153 -10.626 1.365 1.00 95.94 125 GLU A N 1
ATOM 972 C CA . GLU A 1 125 ? -13.536 -10.767 0.899 1.00 95.94 125 GLU A CA 1
ATOM 973 C C . GLU A 1 125 ? -13.733 -10.186 -0.506 1.00 95.94 125 GLU A C 1
ATOM 975 O O . GLU A 1 125 ? -13.336 -9.060 -0.806 1.00 95.94 125 GLU A O 1
ATOM 980 N N . ALA A 1 126 ? -14.433 -10.933 -1.364 1.00 94.19 126 ALA A N 1
ATOM 981 C CA . ALA A 1 126 ? -14.619 -10.588 -2.774 1.00 94.19 126 ALA A CA 1
ATOM 982 C C . ALA A 1 126 ? -15.331 -9.241 -3.008 1.00 94.19 126 ALA A C 1
ATOM 984 O O . ALA A 1 126 ? -15.211 -8.660 -4.087 1.00 94.19 126 ALA A O 1
ATOM 985 N N . VAL A 1 127 ? -16.061 -8.727 -2.011 1.00 95.88 127 VAL A N 1
ATOM 986 C CA . VAL A 1 127 ? -16.722 -7.415 -2.076 1.00 95.88 127 VAL A CA 1
ATOM 987 C C . VAL A 1 127 ? -15.755 -6.240 -1.887 1.00 95.88 127 VAL A C 1
ATOM 989 O O . VAL A 1 127 ? -16.080 -5.123 -2.288 1.00 95.88 127 VAL A O 1
ATOM 992 N N . LEU A 1 128 ? -14.574 -6.460 -1.295 1.00 95.75 128 LEU A N 1
ATOM 993 C CA . LEU A 1 128 ? -13.645 -5.390 -0.923 1.00 95.75 128 LEU A CA 1
ATOM 994 C C . LEU A 1 128 ? -13.119 -4.584 -2.113 1.00 95.75 128 LEU A C 1
ATOM 996 O O . LEU A 1 128 ? -13.119 -3.361 -2.000 1.00 95.75 128 LEU A O 1
ATOM 1000 N N . PRO A 1 129 ? -12.717 -5.182 -3.255 1.00 94.62 129 PRO A N 1
ATOM 1001 C CA . PRO A 1 129 ? -12.274 -4.397 -4.406 1.00 94.62 129 PRO A CA 1
ATOM 1002 C C . PRO A 1 129 ? -13.344 -3.418 -4.907 1.00 94.62 129 PRO A C 1
ATOM 1004 O O . PRO A 1 129 ? -13.052 -2.266 -5.230 1.00 94.62 129 PRO A O 1
ATOM 1007 N N . TYR A 1 130 ? -14.607 -3.853 -4.924 1.00 94.69 130 TYR A N 1
ATOM 1008 C CA . TYR A 1 130 ? -15.715 -2.978 -5.294 1.00 94.69 130 TYR A CA 1
ATOM 1009 C C . TYR A 1 130 ? -15.958 -1.904 -4.229 1.00 94.69 130 TYR A C 1
ATOM 1011 O O . TYR A 1 130 ? -16.034 -0.722 -4.555 1.00 94.69 130 TYR A O 1
ATOM 1019 N N . ALA A 1 131 ? -16.010 -2.282 -2.950 1.00 95.31 131 ALA A N 1
ATOM 1020 C CA . ALA A 1 131 ? -16.229 -1.330 -1.867 1.00 95.31 131 ALA A CA 1
ATOM 1021 C C . ALA A 1 131 ? -15.130 -0.253 -1.791 1.00 95.31 131 ALA A C 1
ATOM 1023 O O . ALA A 1 131 ? -15.444 0.915 -1.594 1.00 95.31 131 ALA A O 1
ATOM 1024 N N . ALA A 1 132 ? -13.870 -0.629 -2.027 1.00 93.50 132 ALA A N 1
ATOM 1025 C CA . ALA A 1 132 ? -12.704 0.259 -2.037 1.00 93.50 132 ALA A CA 1
ATOM 1026 C C . ALA A 1 132 ? -12.641 1.223 -3.237 1.00 93.50 132 ALA A C 1
ATOM 1028 O O . ALA A 1 132 ? -11.797 2.118 -3.271 1.00 93.50 132 ALA A O 1
ATOM 1029 N N . THR A 1 133 ? -13.476 1.015 -4.258 1.00 92.75 133 THR A N 1
ATOM 1030 C CA . THR A 1 133 ? -13.553 1.876 -5.453 1.00 92.75 133 THR A CA 1
ATOM 1031 C C . THR A 1 133 ? -14.887 2.604 -5.571 1.00 92.75 133 THR A C 1
ATOM 1033 O O . THR A 1 133 ? -15.051 3.450 -6.453 1.00 92.75 133 THR A O 1
ATOM 1036 N N . ALA A 1 134 ? -15.841 2.305 -4.686 1.00 92.69 134 ALA A N 1
ATOM 1037 C CA . ALA A 1 134 ? -17.142 2.943 -4.677 1.00 92.69 134 ALA A CA 1
ATOM 1038 C C . ALA A 1 134 ? -17.011 4.435 -4.308 1.00 92.69 134 ALA A C 1
ATOM 1040 O O . ALA A 1 134 ? -16.309 4.775 -3.356 1.00 92.69 134 ALA A O 1
ATOM 1041 N N . PRO A 1 135 ? -17.698 5.347 -5.020 1.00 88.19 135 PRO A N 1
ATOM 1042 C CA . PRO A 1 135 ? -17.690 6.771 -4.702 1.00 88.19 135 PRO A CA 1
ATOM 1043 C C . PRO A 1 135 ? -18.593 7.043 -3.491 1.00 88.19 135 PRO A C 1
ATOM 1045 O O . PRO A 1 135 ? -19.742 7.465 -3.631 1.00 88.19 135 PRO A O 1
ATOM 1048 N N . LEU A 1 136 ? -18.094 6.740 -2.294 1.00 89.06 136 LEU A N 1
ATOM 1049 C CA . LEU A 1 136 ? -18.852 6.889 -1.056 1.00 89.06 136 LEU A CA 1
ATOM 1050 C C . LEU A 1 136 ? -18.921 8.360 -0.607 1.00 89.06 136 LEU A C 1
ATOM 1052 O O . LEU A 1 136 ? -17.979 9.127 -0.823 1.00 89.06 136 LEU A O 1
ATOM 1056 N N . PRO A 1 137 ? -20.025 8.781 0.037 1.00 85.38 137 PRO A N 1
ATOM 1057 C CA . PRO A 1 137 ? -20.088 10.082 0.687 1.00 85.38 137 PRO A CA 1
ATOM 1058 C C . PRO A 1 137 ? -19.010 10.222 1.775 1.00 85.38 137 PRO A C 1
ATOM 1060 O O . PRO A 1 137 ? -18.683 9.233 2.438 1.00 85.38 137 PRO A O 1
ATOM 1063 N N . PRO A 1 138 ? -18.517 11.446 2.042 1.00 79.75 138 PRO A N 1
ATOM 1064 C CA . PRO A 1 138 ? -17.573 11.683 3.128 1.00 79.75 138 PRO A CA 1
ATOM 1065 C C . PRO A 1 138 ? -18.072 11.124 4.467 1.00 79.75 138 PRO A C 1
ATOM 1067 O O . PRO A 1 138 ? -19.213 11.359 4.862 1.00 79.75 138 PRO A O 1
ATOM 1070 N N . GLY A 1 139 ? -17.200 10.407 5.179 1.00 76.94 139 GLY A N 1
ATOM 1071 C CA . GLY A 1 139 ? -17.499 9.830 6.494 1.00 76.94 139 GLY A CA 1
ATOM 1072 C C . GLY A 1 139 ? -18.135 8.436 6.470 1.00 76.94 139 GLY A C 1
ATOM 1073 O O . GLY A 1 139 ? -18.271 7.830 7.533 1.00 76.94 139 GLY A O 1
ATOM 1074 N N . ILE A 1 140 ? -18.482 7.896 5.297 1.00 85.56 140 ILE A N 1
ATOM 1075 C CA . ILE A 1 140 ? -18.862 6.486 5.153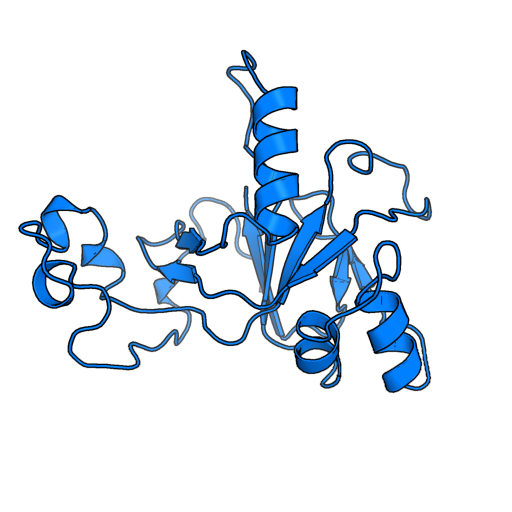 1.00 85.56 140 ILE A CA 1
ATOM 1076 C C . ILE A 1 140 ? -17.610 5.669 4.844 1.00 85.56 140 ILE A C 1
ATOM 1078 O O . ILE A 1 140 ? -16.957 5.889 3.833 1.00 85.56 140 ILE A O 1
ATOM 1082 N N . SER A 1 141 ? -17.289 4.713 5.716 1.00 88.19 141 SER A N 1
ATOM 1083 C CA . SER A 1 141 ? -16.128 3.838 5.529 1.00 88.19 141 SER A CA 1
ATOM 1084 C C . SER A 1 141 ? -16.392 2.765 4.474 1.00 88.19 141 SER A C 1
ATOM 1086 O O . SER A 1 141 ? -17.450 2.125 4.482 1.00 88.19 141 SER A O 1
ATOM 1088 N N . GLU A 1 142 ? -15.387 2.469 3.650 1.00 93.12 142 GLU A N 1
ATOM 1089 C CA . GLU A 1 142 ? -15.427 1.367 2.685 1.00 93.12 142 GLU A CA 1
ATOM 1090 C C . GLU A 1 142 ? -15.637 0.018 3.380 1.00 93.12 142 GLU A C 1
ATOM 1092 O O . GLU A 1 142 ? -16.314 -0.847 2.838 1.00 93.12 142 GLU A O 1
ATOM 1097 N N . LEU A 1 143 ? -15.139 -0.157 4.611 1.00 93.00 143 LEU A N 1
ATOM 1098 C CA . LEU A 1 143 ? -15.364 -1.370 5.408 1.00 93.00 143 LEU A CA 1
ATOM 1099 C C . LEU A 1 143 ? -16.819 -1.530 5.846 1.00 93.00 143 LEU A C 1
ATOM 1101 O O . LEU A 1 143 ? -17.329 -2.649 5.886 1.00 93.00 143 LEU A O 1
ATOM 1105 N N . LEU A 1 144 ? -17.488 -0.422 6.178 1.00 92.81 144 LEU A N 1
ATOM 1106 C CA . LEU A 1 144 ? -18.907 -0.446 6.526 1.00 92.81 144 LEU A CA 1
ATOM 1107 C C . LEU A 1 144 ? -19.739 -0.827 5.298 1.00 92.81 144 LEU A C 1
ATOM 1109 O O . LEU A 1 144 ? -20.616 -1.683 5.388 1.00 92.81 144 LEU A O 1
ATOM 1113 N N . PHE A 1 145 ? -19.429 -0.226 4.147 1.00 95.06 145 PHE A N 1
ATOM 1114 C CA . PHE A 1 145 ? -20.092 -0.547 2.889 1.00 95.06 145 PHE A CA 1
ATOM 1115 C C . PHE A 1 145 ? -19.814 -1.988 2.438 1.00 95.06 145 PHE A C 1
ATOM 1117 O O . PHE A 1 145 ? -20.742 -2.701 2.069 1.00 95.06 145 PHE A O 1
ATOM 1124 N N . ALA A 1 146 ? -18.568 -2.456 2.551 1.00 95.69 146 ALA A N 1
ATOM 1125 C CA . ALA A 1 146 ? -18.205 -3.846 2.298 1.00 95.69 146 ALA A CA 1
ATOM 1126 C C . ALA A 1 146 ? -19.005 -4.799 3.191 1.00 95.69 146 ALA A C 1
ATOM 1128 O O . ALA A 1 146 ? -19.572 -5.760 2.688 1.00 95.69 146 ALA A O 1
ATOM 1129 N N . GLY A 1 147 ? -19.115 -4.509 4.492 1.00 95.81 147 GLY A N 1
ATOM 1130 C CA . GLY A 1 147 ? -19.888 -5.339 5.413 1.00 95.81 147 GLY A CA 1
ATOM 1131 C C . GLY A 1 147 ? -21.381 -5.394 5.072 1.00 95.81 147 GLY A C 1
ATOM 1132 O O . GLY A 1 147 ? -21.999 -6.450 5.165 1.00 95.81 147 GLY A O 1
ATOM 1133 N N . PHE A 1 148 ? -21.953 -4.278 4.608 1.00 95.75 148 PHE A N 1
ATOM 1134 C CA . PHE A 1 148 ? -23.324 -4.248 4.095 1.00 95.75 148 PHE A CA 1
ATOM 1135 C C . PHE A 1 148 ? -23.501 -5.156 2.869 1.00 95.75 148 PHE A C 1
ATOM 1137 O O . PHE A 1 148 ? -24.447 -5.935 2.815 1.00 95.75 148 PHE A O 1
ATOM 1144 N N . LEU A 1 149 ? -22.578 -5.098 1.904 1.00 96.25 149 LEU A N 1
ATOM 1145 C CA . LEU A 1 149 ? -22.622 -5.951 0.709 1.00 96.25 149 LEU A CA 1
ATOM 1146 C C . LEU A 1 149 ? -22.344 -7.430 1.007 1.00 96.25 149 LEU A C 1
ATOM 1148 O O . LEU A 1 149 ? -22.798 -8.299 0.269 1.00 96.25 149 LEU A O 1
ATOM 1152 N N . ASN A 1 150 ? -21.582 -7.706 2.063 1.00 96.56 150 ASN A N 1
ATOM 1153 C CA . ASN A 1 150 ? -21.177 -9.045 2.479 1.00 96.56 150 ASN A CA 1
ATOM 1154 C C . ASN A 1 150 ? -22.205 -9.739 3.394 1.00 96.56 150 ASN A C 1
ATOM 1156 O O . ASN A 1 150 ? -21.927 -10.833 3.874 1.00 96.56 150 ASN A O 1
ATOM 1160 N N . ASP A 1 151 ? -23.350 -9.102 3.675 1.00 95.44 151 ASP A N 1
ATOM 1161 C CA . ASP A 1 151 ? -24.353 -9.565 4.652 1.00 95.44 151 ASP A CA 1
ATOM 1162 C C . ASP A 1 151 ? -23.755 -9.840 6.050 1.00 95.44 151 ASP A C 1
ATOM 1164 O O . ASP A 1 151 ? -24.128 -10.764 6.771 1.00 95.44 151 ASP A O 1
ATOM 1168 N N . GLY A 1 152 ? -22.762 -9.040 6.440 1.00 95.31 152 GLY A N 1
ATOM 1169 C CA . GLY A 1 152 ? -22.042 -9.229 7.692 1.00 95.31 152 GLY A CA 1
ATOM 1170 C C . GLY A 1 152 ? -20.740 -8.445 7.749 1.00 95.31 152 GLY A C 1
ATOM 1171 O O . GLY A 1 152 ? -20.105 -8.171 6.734 1.00 95.31 152 GLY A O 1
ATOM 1172 N N . ALA A 1 153 ? -20.318 -8.085 8.962 1.00 93.88 153 ALA A N 1
ATOM 1173 C CA . ALA A 1 153 ? -19.075 -7.351 9.166 1.00 93.88 153 ALA A CA 1
ATOM 1174 C C . ALA A 1 153 ? -17.866 -8.117 8.606 1.00 93.88 153 ALA A C 1
ATOM 1176 O O . ALA A 1 153 ? -17.743 -9.322 8.812 1.00 93.88 153 ALA A O 1
ATOM 1177 N N . ILE A 1 154 ? -16.956 -7.388 7.958 1.00 95.69 154 ILE A N 1
ATOM 1178 C CA . ILE A 1 154 ? -15.675 -7.916 7.484 1.00 95.69 154 ILE A CA 1
ATOM 1179 C C . ILE A 1 154 ? -14.781 -8.222 8.697 1.00 95.69 154 ILE A C 1
ATOM 1181 O O . ILE A 1 154 ? -14.442 -7.288 9.435 1.00 95.69 154 ILE A O 1
ATOM 1185 N N . PRO A 1 155 ? -14.394 -9.487 8.951 1.00 95.62 155 PRO A N 1
ATOM 1186 C CA . PRO A 1 155 ? -13.470 -9.816 10.027 1.00 95.62 155 PRO A CA 1
ATOM 1187 C C . PRO A 1 155 ? -12.097 -9.204 9.755 1.00 95.62 155 PRO A C 1
ATOM 1189 O O . PRO A 1 155 ? -11.483 -9.449 8.719 1.00 95.62 155 PRO A O 1
ATOM 1192 N N . LEU A 1 156 ? -11.587 -8.427 10.707 1.00 95.50 156 LEU A N 1
ATOM 1193 C CA . LEU A 1 156 ? -10.279 -7.791 10.592 1.00 95.50 156 LEU A CA 1
ATOM 1194 C C . LEU A 1 156 ? -9.294 -8.369 11.605 1.00 95.50 156 LEU A C 1
ATOM 1196 O O . LEU A 1 156 ? -9.662 -8.727 12.723 1.00 95.50 156 LEU A O 1
ATOM 1200 N N . VAL A 1 157 ? -8.020 -8.379 11.233 1.00 96.44 157 VAL A N 1
ATOM 1201 C CA . VAL A 1 157 ? -6.890 -8.698 12.102 1.00 96.44 157 VAL A CA 1
ATOM 1202 C C . VAL A 1 157 ? -5.922 -7.520 12.133 1.00 96.44 157 VAL A C 1
ATOM 1204 O O . VAL A 1 157 ? -5.768 -6.791 11.152 1.00 96.44 157 VAL A O 1
ATOM 1207 N N . LYS A 1 158 ? -5.273 -7.308 13.278 1.00 96.81 158 LYS A N 1
ATOM 1208 C CA . LYS A 1 158 ? -4.236 -6.285 13.413 1.00 96.81 158 LYS A CA 1
ATOM 1209 C C . LYS A 1 158 ? -2.997 -6.674 12.599 1.00 96.81 158 LYS A C 1
ATOM 1211 O O . LYS A 1 158 ? -2.539 -7.817 12.678 1.00 96.81 158 LYS A O 1
ATOM 1216 N N . CYS A 1 159 ? -2.434 -5.705 11.884 1.00 97.88 159 CYS A N 1
ATOM 1217 C CA . CYS A 1 159 ? -1.112 -5.813 11.277 1.00 97.88 159 CYS A CA 1
ATOM 1218 C C . CYS A 1 159 ? -0.032 -6.115 12.333 1.00 97.88 159 CYS A C 1
ATOM 1220 O O . CYS A 1 159 ? -0.173 -5.811 13.522 1.00 97.88 159 CYS A O 1
ATOM 1222 N N . LYS A 1 160 ? 1.065 -6.741 11.912 1.00 96.50 160 LYS A N 1
ATOM 1223 C CA . LYS A 1 160 ? 2.142 -7.194 12.804 1.00 96.50 160 LYS A CA 1
ATOM 1224 C C . LYS A 1 160 ? 3.072 -6.066 13.240 1.00 96.50 160 LYS A C 1
ATOM 1226 O O . LYS A 1 160 ? 3.553 -6.083 14.369 1.00 96.50 160 LYS A O 1
ATOM 1231 N N . THR A 1 161 ? 3.344 -5.121 12.351 1.00 95.75 161 THR A N 1
ATOM 1232 C CA . THR A 1 161 ? 4.399 -4.106 12.490 1.00 95.75 161 THR A CA 1
ATOM 1233 C C . THR A 1 161 ? 3.866 -2.678 12.496 1.00 95.75 161 THR A C 1
ATOM 1235 O O . THR A 1 161 ? 4.533 -1.776 13.003 1.00 95.75 161 THR A O 1
ATOM 1238 N N . ILE A 1 162 ? 2.648 -2.474 11.995 1.00 96.75 162 ILE A N 1
ATOM 1239 C CA . ILE A 1 162 ? 2.005 -1.164 11.893 1.00 96.75 162 ILE A CA 1
ATOM 1240 C C . ILE A 1 162 ? 0.645 -1.143 12.586 1.00 96.75 162 ILE A C 1
ATOM 1242 O O . ILE A 1 162 ? -0.006 -2.168 12.778 1.00 96.75 162 ILE A O 1
ATOM 1246 N N . ASP A 1 163 ? 0.201 0.051 12.964 1.00 95.25 163 ASP A N 1
ATOM 1247 C CA . ASP A 1 163 ? -1.062 0.256 13.671 1.00 95.25 163 ASP A CA 1
ATOM 1248 C C . ASP A 1 163 ? -2.254 0.357 12.702 1.00 95.25 163 ASP A C 1
ATOM 1250 O O . ASP A 1 163 ? -2.936 1.378 12.615 1.00 95.25 163 ASP A O 1
ATOM 1254 N N . LEU A 1 164 ? -2.472 -0.719 11.944 1.00 97.19 164 LEU A N 1
ATOM 1255 C CA . LEU A 1 164 ? -3.585 -0.889 11.013 1.00 97.19 164 LEU A CA 1
ATOM 1256 C C . LEU A 1 164 ? -4.284 -2.234 11.235 1.00 97.19 164 LEU A C 1
ATOM 1258 O O . LEU A 1 164 ? -3.751 -3.147 11.868 1.00 97.19 164 LEU A O 1
ATOM 1262 N N . HIS A 1 165 ? -5.482 -2.343 10.666 1.00 96.25 165 HIS A N 1
ATOM 1263 C CA . HIS A 1 165 ? -6.267 -3.569 10.615 1.00 96.25 165 HIS A CA 1
ATOM 1264 C C . HIS A 1 165 ? -6.582 -3.890 9.160 1.00 96.25 165 HIS A C 1
ATOM 1266 O O . HIS A 1 165 ? -6.959 -2.997 8.401 1.00 96.25 165 HIS A O 1
ATOM 1272 N N . VAL A 1 166 ? -6.441 -5.157 8.799 1.00 97.50 166 VAL A N 1
ATOM 1273 C CA . VAL A 1 166 ? -6.642 -5.685 7.444 1.00 97.50 166 VAL A CA 1
ATOM 1274 C C . VAL A 1 166 ? -7.566 -6.908 7.504 1.00 97.50 166 VAL A C 1
ATOM 1276 O O . VAL A 1 166 ? -7.721 -7.475 8.587 1.00 97.50 166 VAL A O 1
ATOM 1279 N N . PRO A 1 167 ? -8.205 -7.317 6.395 1.00 97.44 167 PRO A N 1
ATOM 1280 C CA . PRO A 1 167 ? -9.052 -8.507 6.341 1.00 97.44 167 PRO A CA 1
ATOM 1281 C C . PRO A 1 167 ? -8.339 -9.743 6.880 1.00 97.44 167 PRO A C 1
ATOM 1283 O O . PRO A 1 167 ? -7.198 -10.029 6.515 1.00 97.44 167 PRO A O 1
ATOM 1286 N N . ALA A 1 168 ? -9.005 -10.480 7.765 1.00 97.38 168 ALA A N 1
ATOM 1287 C CA . ALA A 1 168 ? -8.422 -11.646 8.424 1.00 97.38 168 ALA A CA 1
ATOM 1288 C C . ALA A 1 168 ? -8.173 -12.816 7.458 1.00 97.38 168 ALA A C 1
ATOM 1290 O O . ALA A 1 168 ? -7.351 -13.683 7.749 1.00 97.38 168 ALA A O 1
ATOM 1291 N N . ASN A 1 169 ? -8.875 -12.838 6.325 1.00 96.38 169 ASN A N 1
ATOM 1292 C CA . ASN A 1 169 ? -8.744 -13.828 5.261 1.00 96.38 169 ASN A CA 1
ATOM 1293 C C . ASN A 1 169 ? -7.889 -13.344 4.075 1.00 96.38 169 ASN A C 1
ATOM 1295 O O . ASN A 1 169 ? -7.889 -14.013 3.046 1.00 96.38 169 ASN A O 1
ATOM 1299 N N . ALA A 1 170 ? -7.181 -12.215 4.196 1.00 97.88 170 ALA A N 1
ATOM 1300 C CA . ALA A 1 170 ? -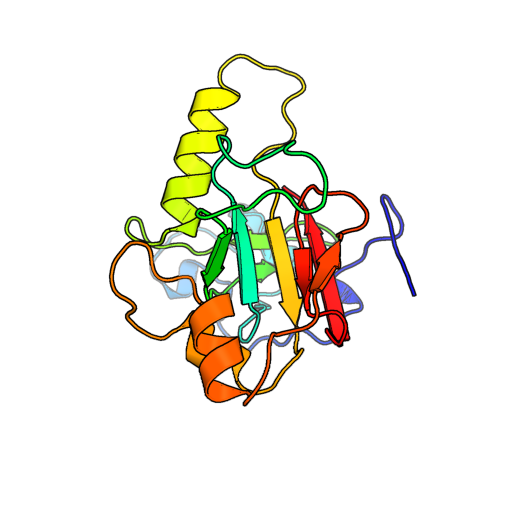6.275 -11.753 3.150 1.00 97.88 170 ALA A CA 1
ATOM 1301 C C . ALA A 1 170 ? -5.190 -12.797 2.838 1.00 97.88 170 ALA A C 1
ATOM 1303 O O . ALA A 1 170 ? -4.572 -13.372 3.737 1.00 97.88 170 ALA A O 1
ATOM 1304 N N . GLU A 1 171 ? -4.912 -12.997 1.556 1.00 97.69 171 GLU A N 1
ATOM 1305 C CA . GLU A 1 171 ? -3.946 -13.969 1.061 1.00 97.69 171 GLU A CA 1
ATOM 1306 C C . GLU A 1 171 ? -2.513 -13.478 1.280 1.00 97.69 171 GLU A C 1
ATOM 1308 O O . GLU A 1 171 ? -1.641 -14.253 1.681 1.00 97.69 171 GLU A O 1
ATOM 1313 N N . ILE A 1 172 ? -2.258 -12.190 1.017 1.00 98.00 172 ILE A N 1
ATOM 1314 C CA . ILE A 1 172 ? -0.951 -11.551 1.209 1.00 98.00 172 ILE A CA 1
ATOM 1315 C C . ILE A 1 172 ? -1.150 -10.142 1.768 1.00 98.00 172 ILE A C 1
ATOM 1317 O O . ILE A 1 172 ? -1.927 -9.349 1.238 1.00 98.00 172 ILE A O 1
ATOM 1321 N N . VAL A 1 173 ? -0.381 -9.806 2.803 1.00 98.44 173 VAL A N 1
ATOM 1322 C CA . VAL A 1 173 ? -0.312 -8.460 3.382 1.00 98.44 173 VAL A CA 1
ATOM 1323 C C . VAL A 1 173 ? 1.140 -7.995 3.349 1.00 98.44 173 VAL A C 1
ATOM 1325 O O . VAL A 1 173 ? 2.021 -8.671 3.882 1.00 98.44 173 VAL A O 1
ATOM 1328 N N . ILE A 1 174 ? 1.390 -6.844 2.726 1.00 98.31 174 ILE A N 1
ATOM 1329 C CA . ILE A 1 174 ? 2.682 -6.150 2.751 1.00 98.31 174 ILE A CA 1
ATOM 1330 C C . ILE A 1 174 ? 2.518 -4.920 3.643 1.00 98.31 174 ILE A C 1
ATOM 1332 O O . ILE A 1 174 ? 1.713 -4.042 3.344 1.00 98.31 174 ILE A O 1
ATOM 1336 N N . GLU A 1 175 ? 3.275 -4.859 4.735 1.00 98.44 175 GLU A N 1
ATOM 1337 C CA . GLU A 1 175 ? 3.248 -3.760 5.705 1.00 98.44 175 GLU A CA 1
ATOM 1338 C C . GLU A 1 175 ? 4.473 -2.854 5.527 1.00 98.44 175 GLU A C 1
ATOM 1340 O O . GLU A 1 175 ? 5.583 -3.346 5.318 1.00 98.44 175 GLU A O 1
ATOM 1345 N N . GLY A 1 176 ? 4.285 -1.538 5.630 1.00 97.25 176 GLY A N 1
ATOM 1346 C CA . GLY A 1 176 ? 5.361 -0.559 5.490 1.00 97.25 176 GLY A CA 1
ATOM 1347 C C . GLY A 1 176 ? 4.946 0.854 5.897 1.00 97.25 176 GLY A C 1
ATOM 1348 O O . GLY A 1 176 ? 3.946 1.037 6.602 1.00 97.25 176 GLY A O 1
ATOM 1349 N N . TYR A 1 177 ? 5.730 1.841 5.455 1.00 95.31 177 TYR A N 1
ATOM 1350 C CA . TYR A 1 177 ? 5.550 3.260 5.766 1.00 95.31 177 TYR A CA 1
ATOM 1351 C C . TYR A 1 177 ? 5.771 4.175 4.553 1.00 95.31 177 TYR A C 1
ATOM 1353 O O . TYR A 1 177 ? 6.413 3.699 3.588 1.00 95.31 177 TYR A O 1
#

Secondary structure (DSSP, 8-state):
----GGG--GGGS-----STTTT-GGGGT-S--TTTTT-GGGTT-EE-S-EEEE--TTTTTPPTT---TT-EEEE--EEE-SSS-EEE---TTSHHHHHHHHHHHHTTT-TT-----EEEEEESSTTHHHHTTS-PPTT--HHHHHHHHTTSPPPEEE-SSSS-EEETTEEEEEEE-

Radius of gyration: 16.89 Å; chains: 1; bounding box: 43×35×45 Å

pLDDT: mean 94.88, std 3.2, range [76.94, 98.44]

Foldseek 3Di:
DDADDPRFFPVVDPFDQPDQCAQAVVVVVDPAGSVRVLQVQLVNGKDQQWWKWFAAPVQFPDDPPDDGLRTATAGWMWGDRGRQDTRTDDDCPDSRNVRQVNQCVVCPPPPPRFGTKMKTFADADPLQSVLNHDPDDPRDYSQNVSQVVVVHGFDWDADDPGGTIDGPPTPDMRIGD